Protein AF-A0A8D8FNH4-F1 (afdb_monomer_lite)

pLDDT: mean 79.98, std 9.06, range [43.59, 96.12]

Secondary structure (DSSP, 8-state):
--------GGG--HHHHTT--B-TTSPBPP-----TTT--GGGPPP--TT--------------HHHHHHHHHHHHHHHHHHHTT--HHHHHHHHHHHHHS-HHHHHHHHHHHHHHHHHHHHHHHHHHHHHHHTT---

Sequence (138 aa):
MTEQFLVSVADIPPELSRHIRVNHKNEFLPIMQADFLKARHHDLLEVSLKSTNFTLDFNYSPIGIGRFKLLVHVEQAMRTLQQLGFSNKDLDEVKGIFSDTNLYLLCVTIFIGSIHMLFDFLAFKNDILFWKHKKDYV

Radius of gyration: 23.04 Å; chains: 1; bounding box: 70×31×72 Å

Organism: Culex pipiens (NCBI:txid7175)

Foldseek 3Di:
DEDDDDDQPVRDDPLCVVQWDADPVRDTDPRDDDQVLVPAPVPDDDDDPPDPDDDDDDDDDDDYPVVVVVSSVVVVVLVVVVVVPDDPVVSRVVSCCVVVDDVVVVVVVVVVVVVVVVVVVVVVVVVVVVVVVPPDDD

Structure (mmCIF, N/CA/C/O backbone):
data_AF-A0A8D8FNH4-F1
#
_entry.id   AF-A0A8D8FNH4-F1
#
loop_
_atom_site.group_PDB
_atom_site.id
_atom_site.type_symbol
_atom_site.label_atom_id
_atom_site.label_alt_id
_atom_site.label_comp_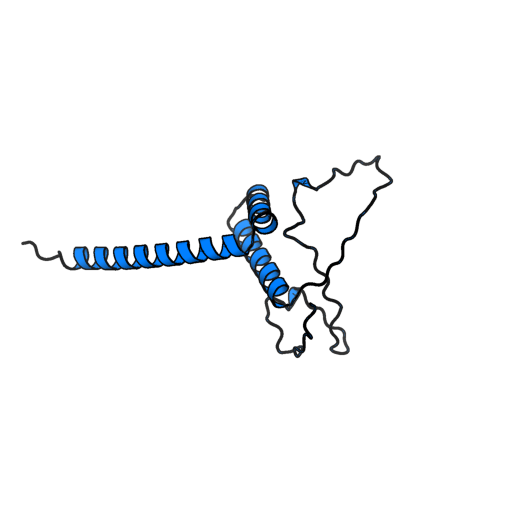id
_atom_site.label_asym_id
_atom_site.label_entity_id
_atom_site.label_seq_id
_atom_site.pdbx_PDB_ins_code
_atom_site.Cartn_x
_atom_site.Cartn_y
_atom_site.Cartn_z
_atom_site.occupancy
_atom_site.B_iso_or_equiv
_atom_site.auth_seq_id
_atom_site.auth_comp_id
_atom_site.auth_asym_id
_atom_site.auth_atom_id
_atom_site.pdbx_PDB_model_num
ATOM 1 N N . MET A 1 1 ? -15.461 11.720 0.135 1.00 43.59 1 MET A N 1
ATOM 2 C CA . MET A 1 1 ? -16.646 11.420 -0.690 1.00 43.59 1 MET A CA 1
ATOM 3 C C . MET A 1 1 ? -16.859 9.920 -0.664 1.00 43.59 1 MET A C 1
ATOM 5 O O . MET A 1 1 ? -15.946 9.188 -1.024 1.00 43.59 1 MET A O 1
ATOM 9 N N . THR A 1 2 ? -17.989 9.476 -0.126 1.00 55.84 2 THR A N 1
ATOM 10 C CA . THR A 1 2 ? -18.426 8.075 -0.119 1.00 55.84 2 THR A CA 1
ATOM 11 C C . THR A 1 2 ? -19.128 7.817 -1.443 1.00 55.84 2 THR A C 1
ATOM 13 O O . THR A 1 2 ? -20.156 8.427 -1.720 1.00 55.84 2 THR A O 1
ATOM 16 N N . GLU A 1 3 ? -18.540 6.984 -2.294 1.00 63.62 3 GLU A N 1
ATOM 17 C CA . GLU A 1 3 ? -19.166 6.620 -3.565 1.00 63.62 3 GLU A CA 1
ATOM 18 C C . GLU A 1 3 ? -20.270 5.586 -3.331 1.00 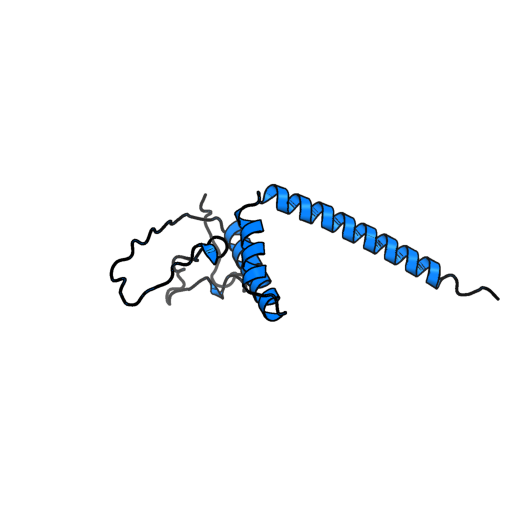63.62 3 GLU A C 1
ATOM 20 O O . GLU A 1 3 ? -20.179 4.768 -2.412 1.00 63.62 3 GLU A O 1
ATOM 25 N N . GLN A 1 4 ? -21.325 5.627 -4.147 1.00 63.28 4 GLN A N 1
ATOM 26 C CA . GLN A 1 4 ? -22.388 4.627 -4.095 1.00 63.28 4 GLN A CA 1
ATOM 27 C C .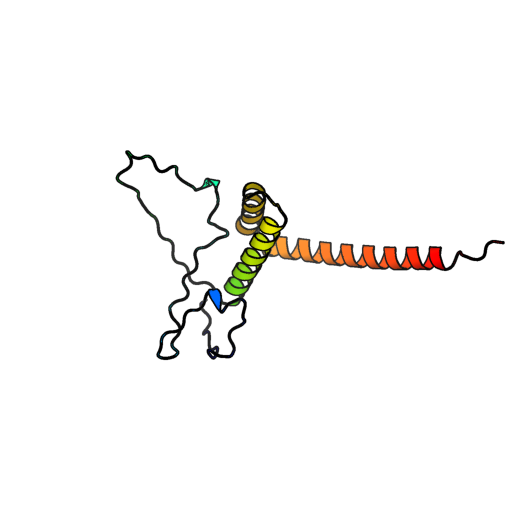 GLN A 1 4 ? -21.836 3.293 -4.608 1.00 63.28 4 GLN A C 1
ATOM 29 O O . GLN A 1 4 ? -21.625 3.102 -5.803 1.00 63.28 4 GLN A O 1
ATOM 34 N N . PHE A 1 5 ? -21.560 2.373 -3.686 1.00 65.38 5 PHE A N 1
ATOM 35 C CA . PHE A 1 5 ? -21.066 1.038 -4.002 1.00 65.38 5 PHE A CA 1
ATOM 36 C C . PHE A 1 5 ? -22.235 0.138 -4.425 1.00 65.38 5 PHE A C 1
ATOM 38 O O . PHE A 1 5 ? -22.898 -0.475 -3.593 1.00 65.38 5 PHE A O 1
ATOM 45 N N . LEU A 1 6 ? -22.506 0.096 -5.730 1.00 66.25 6 LEU A N 1
ATOM 46 C CA . LEU A 1 6 ? -23.508 -0.774 -6.348 1.00 66.25 6 LEU A CA 1
ATOM 47 C C . LEU A 1 6 ? -22.802 -1.994 -6.948 1.00 66.25 6 LEU A C 1
ATOM 49 O O . LEU A 1 6 ? -22.485 -2.015 -8.134 1.00 66.25 6 LEU A O 1
ATOM 53 N N . VAL A 1 7 ? -22.500 -2.991 -6.119 1.00 67.69 7 VAL A N 1
ATOM 54 C CA . VAL A 1 7 ? -21.902 -4.256 -6.572 1.00 67.69 7 VAL A CA 1
ATOM 55 C C . VAL A 1 7 ? -22.789 -5.405 -6.114 1.00 67.69 7 VAL A C 1
ATOM 57 O O . VAL A 1 7 ? -23.190 -5.459 -4.952 1.00 67.69 7 VAL A O 1
ATOM 60 N N . SER A 1 8 ? -23.122 -6.307 -7.038 1.00 68.50 8 SER A N 1
ATOM 61 C CA . SER A 1 8 ? -23.857 -7.534 -6.727 1.00 68.50 8 SER A CA 1
ATOM 62 C C . SER A 1 8 ? -23.009 -8.441 -5.836 1.00 68.50 8 SER A C 1
ATOM 64 O O . SER A 1 8 ? -21.789 -8.482 -5.972 1.00 68.50 8 SER A O 1
ATOM 66 N N . VAL A 1 9 ? -23.638 -9.221 -4.952 1.00 69.12 9 VAL A N 1
ATOM 67 C CA . VAL A 1 9 ? -22.928 -10.147 -4.047 1.00 69.12 9 VAL A CA 1
ATOM 68 C C . VAL A 1 9 ? -22.048 -11.151 -4.816 1.00 69.12 9 VAL A C 1
ATOM 70 O O . VAL A 1 9 ? -21.024 -11.590 -4.301 1.00 69.12 9 VAL A O 1
ATOM 73 N N . ALA A 1 10 ? -22.409 -11.469 -6.063 1.00 70.38 10 ALA A N 1
ATOM 74 C CA . ALA A 1 10 ? -21.649 -12.360 -6.939 1.00 70.38 10 ALA A CA 1
ATOM 75 C C . ALA A 1 10 ? -20.405 -11.711 -7.580 1.00 70.38 10 ALA A C 1
ATOM 77 O O . ALA A 1 10 ? -19.467 -12.422 -7.928 1.00 70.38 10 ALA A O 1
ATOM 78 N N . ASP A 1 11 ? -20.371 -10.380 -7.698 1.00 76.56 11 ASP A N 1
ATOM 79 C CA . ASP A 1 11 ? -19.324 -9.635 -8.417 1.00 76.56 11 ASP A CA 1
ATOM 80 C C . ASP A 1 11 ? -18.258 -9.056 -7.472 1.00 76.56 11 ASP A C 1
ATOM 82 O O . ASP A 1 11 ? -17.479 -8.171 -7.838 1.00 76.56 11 ASP A O 1
ATOM 86 N N . ILE A 1 12 ? -18.228 -9.526 -6.223 1.00 77.19 12 ILE A N 1
ATOM 87 C CA . ILE A 1 12 ? -17.259 -9.072 -5.229 1.00 77.19 12 ILE A CA 1
ATOM 88 C C . ILE A 1 12 ? -15.889 -9.676 -5.558 1.00 77.19 12 ILE A C 1
ATOM 90 O O . ILE A 1 12 ? -15.752 -10.901 -5.573 1.00 77.19 12 ILE A O 1
ATOM 94 N N . PRO A 1 13 ? -14.844 -8.847 -5.736 1.00 75.69 13 PRO A N 1
ATOM 95 C CA . PRO A 1 13 ? -13.487 -9.347 -5.891 1.00 75.69 13 PRO A CA 1
ATOM 96 C C . PRO A 1 13 ? -13.080 -10.228 -4.698 1.00 75.69 13 PRO A C 1
ATOM 98 O O . PRO A 1 13 ? -13.346 -9.856 -3.545 1.00 75.69 13 PRO A O 1
ATOM 101 N N . PRO A 1 14 ? -12.419 -11.374 -4.926 1.00 75.31 14 PRO A N 1
ATOM 102 C CA . PRO A 1 14 ? -12.064 -12.317 -3.866 1.00 75.31 14 PRO A CA 1
ATOM 103 C C . PRO A 1 14 ? -11.205 -11.679 -2.764 1.00 75.31 14 PRO A C 1
ATOM 105 O O . PRO A 1 14 ? -11.293 -12.082 -1.604 1.00 75.31 14 PRO A O 1
ATOM 108 N N . GLU A 1 15 ? -10.446 -10.628 -3.067 1.00 73.12 15 GLU A N 1
ATOM 109 C CA . GLU A 1 15 ? -9.644 -9.875 -2.096 1.00 73.12 15 GLU A CA 1
ATOM 110 C C . GLU A 1 15 ? -10.513 -9.128 -1.071 1.00 73.12 15 GLU A C 1
ATOM 112 O O . GLU A 1 15 ? -10.156 -9.015 0.106 1.00 73.12 15 GLU A O 1
ATOM 117 N N . LEU A 1 16 ? -11.676 -8.643 -1.510 1.00 76.06 16 LEU A N 1
ATOM 118 C CA . LEU A 1 16 ? -12.644 -7.933 -0.677 1.00 76.06 16 LEU A CA 1
ATOM 119 C C . LEU A 1 16 ? -13.611 -8.887 0.027 1.00 76.06 16 LEU A C 1
ATOM 121 O O . LEU A 1 16 ? -14.144 -8.531 1.075 1.00 76.06 16 LEU A O 1
ATOM 125 N N . SER A 1 17 ? -13.790 -10.105 -0.492 1.00 76.12 17 SER A N 1
ATOM 126 C CA . SER A 1 17 ? -14.709 -11.105 0.072 1.00 76.12 17 SER A CA 1
ATOM 127 C C . SER A 1 17 ? -14.457 -11.398 1.559 1.00 76.12 17 SER A C 1
ATOM 129 O O . SER A 1 17 ? -15.400 -11.577 2.319 1.00 76.12 17 SER A O 1
ATOM 131 N N . ARG A 1 18 ? -13.194 -11.362 2.014 1.00 77.38 18 ARG A N 1
ATOM 132 C CA . ARG A 1 18 ? -12.836 -11.571 3.433 1.00 77.38 18 ARG A CA 1
ATOM 133 C C . ARG A 1 18 ? -13.257 -10.422 4.350 1.00 77.38 18 ARG A C 1
ATOM 135 O O . ARG A 1 18 ? -13.416 -10.626 5.551 1.00 77.38 18 ARG A O 1
ATOM 142 N N . HIS A 1 19 ? -13.415 -9.228 3.792 1.00 76.81 19 HIS A N 1
ATOM 143 C CA . HIS A 1 19 ? -13.722 -8.004 4.530 1.0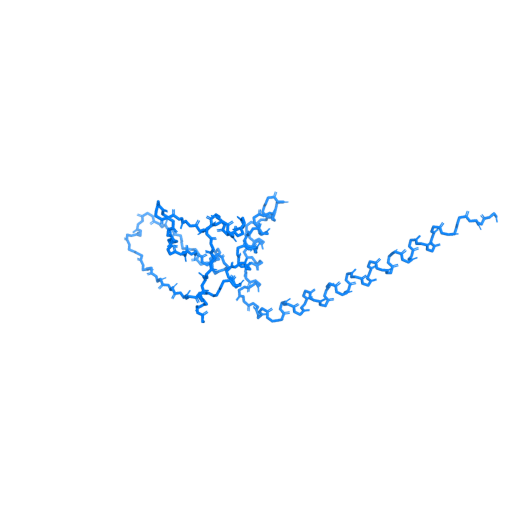0 76.81 19 HIS A CA 1
ATOM 144 C C . HIS A 1 19 ? -15.198 -7.614 4.430 1.00 76.81 19 HIS A C 1
ATOM 146 O O . HIS A 1 19 ? -15.682 -6.801 5.214 1.00 76.81 19 HIS A O 1
ATOM 152 N N . ILE A 1 20 ? -15.925 -8.211 3.485 1.00 80.44 20 ILE A N 1
ATOM 153 C CA . ILE A 1 20 ? -17.342 -7.962 3.263 1.00 80.44 20 ILE A CA 1
ATOM 154 C C . ILE A 1 20 ? -18.134 -9.122 3.852 1.00 80.44 20 ILE A C 1
ATOM 156 O O . ILE A 1 20 ? -17.968 -10.275 3.467 1.00 80.44 20 ILE A O 1
ATOM 160 N N . ARG A 1 21 ? -19.021 -8.808 4.795 1.00 80.81 21 ARG A N 1
ATOM 161 C CA . ARG A 1 21 ? -19.956 -9.778 5.367 1.00 80.81 21 ARG A CA 1
ATOM 162 C C . ARG A 1 21 ? -21.358 -9.501 4.850 1.00 80.81 21 ARG A C 1
ATOM 164 O O . ARG A 1 21 ? -21.777 -8.346 4.766 1.00 80.81 21 ARG A O 1
ATOM 171 N N . VAL A 1 22 ? -22.073 -10.572 4.529 1.00 81.56 22 VAL A N 1
ATOM 172 C CA . VAL A 1 22 ? -23.428 -10.525 3.975 1.00 81.56 22 VAL A CA 1
ATOM 173 C C . VAL A 1 22 ? -24.372 -11.242 4.936 1.00 81.56 22 VAL A C 1
ATOM 175 O O . VAL A 1 22 ? -24.031 -12.294 5.477 1.00 81.56 22 VAL A O 1
ATOM 178 N N . ASN A 1 23 ? -25.539 -10.653 5.188 1.00 81.75 23 ASN A N 1
ATOM 179 C CA . ASN A 1 23 ? -26.582 -11.269 6.009 1.00 81.75 23 ASN A CA 1
ATOM 180 C C . ASN A 1 23 ? -27.375 -12.320 5.203 1.00 81.75 23 ASN A C 1
ATOM 182 O O . ASN A 1 23 ? -27.354 -12.321 3.976 1.00 81.75 23 ASN A O 1
ATOM 186 N N . HIS A 1 24 ? -28.175 -13.151 5.874 1.00 79.56 24 HIS A N 1
ATOM 187 C CA . HIS A 1 24 ? -29.082 -14.135 5.259 1.00 79.56 24 HIS A CA 1
ATOM 188 C C . HIS A 1 24 ? -30.082 -13.535 4.249 1.00 79.56 24 HIS A C 1
ATOM 190 O O . HIS A 1 24 ? -30.668 -14.265 3.457 1.00 79.56 24 HIS A O 1
ATOM 196 N N . LYS A 1 25 ? -30.280 -12.212 4.273 1.00 80.88 25 LYS A N 1
ATOM 197 C CA . LYS A 1 25 ? -31.124 -11.454 3.337 1.00 80.88 25 LYS A CA 1
ATOM 198 C C . LYS A 1 25 ? -30.375 -10.931 2.099 1.00 80.88 25 LYS A C 1
ATOM 200 O O . LYS A 1 25 ? -30.936 -10.132 1.362 1.00 80.88 25 LYS A O 1
ATOM 205 N N . ASN A 1 26 ? -29.126 -11.350 1.872 1.00 74.31 26 ASN A N 1
ATOM 206 C CA . ASN A 1 26 ? -28.236 -10.817 0.828 1.00 74.31 26 ASN A CA 1
ATOM 207 C C . ASN A 1 26 ? -27.947 -9.307 0.948 1.00 74.31 26 ASN A C 1
ATOM 209 O O . ASN A 1 26 ? -27.656 -8.637 -0.038 1.00 74.31 26 ASN A O 1
ATOM 213 N N . GLU A 1 27 ? -27.992 -8.773 2.168 1.00 78.88 27 GLU A N 1
ATOM 214 C CA . GLU A 1 27 ? -27.674 -7.374 2.464 1.00 78.88 27 GLU A CA 1
ATOM 215 C C . GLU A 1 27 ? -26.237 -7.249 2.983 1.00 78.88 27 GLU A C 1
ATOM 217 O O . GLU A 1 27 ? -25.776 -8.080 3.774 1.00 78.88 27 GLU A O 1
ATOM 222 N N . PHE A 1 28 ? -25.540 -6.192 2.564 1.00 78.31 28 PHE A N 1
ATOM 223 C CA . PHE A 1 28 ? -24.191 -5.886 3.032 1.00 78.31 28 PHE A CA 1
ATOM 224 C C . PHE A 1 28 ? -24.207 -5.338 4.455 1.00 78.31 28 PHE A C 1
ATOM 226 O O . PHE A 1 28 ? -24.915 -4.376 4.757 1.00 78.31 28 PHE A O 1
ATOM 233 N N . LEU A 1 29 ? -23.379 -5.916 5.324 1.00 81.19 29 LEU A N 1
ATOM 234 C CA . LEU A 1 29 ? -23.103 -5.328 6.628 1.00 81.19 29 LEU A CA 1
ATOM 235 C C . LEU A 1 29 ? -22.145 -4.133 6.483 1.00 81.19 29 LEU A C 1
ATOM 237 O O . LEU A 1 29 ? -21.313 -4.133 5.571 1.00 81.19 29 LEU A O 1
ATOM 241 N N . PRO A 1 30 ? -22.222 -3.131 7.383 1.00 75.81 30 PRO A N 1
ATOM 242 C CA . PRO A 1 30 ? -21.286 -2.014 7.393 1.00 75.81 30 PRO A CA 1
ATOM 243 C C . PRO A 1 30 ? -19.837 -2.508 7.413 1.00 75.81 30 PRO A C 1
ATOM 245 O O . PRO A 1 30 ? -19.414 -3.205 8.338 1.00 75.81 30 PRO A O 1
ATOM 248 N N . ILE A 1 31 ? -19.081 -2.152 6.375 1.00 77.44 31 ILE A N 1
ATOM 249 C CA . ILE A 1 31 ? -17.673 -2.522 6.246 1.00 77.44 31 ILE A CA 1
ATOM 250 C C . ILE A 1 31 ? -16.875 -1.584 7.150 1.00 77.44 31 ILE A C 1
ATOM 252 O O . ILE A 1 31 ? -16.692 -0.408 6.841 1.00 77.44 31 ILE A O 1
ATOM 256 N N . MET A 1 32 ? -16.425 -2.114 8.282 1.00 78.25 32 MET A N 1
ATOM 257 C CA . MET A 1 32 ? -15.591 -1.412 9.252 1.00 78.25 32 MET A CA 1
ATOM 258 C C . MET A 1 32 ? -14.238 -2.113 9.300 1.00 78.25 32 MET A C 1
ATOM 260 O O . MET A 1 32 ? -14.153 -3.264 9.723 1.00 78.25 32 MET A O 1
ATOM 264 N N . GLN A 1 33 ? -13.187 -1.420 8.867 1.00 77.44 33 GLN A N 1
ATOM 265 C CA . GLN A 1 33 ? -11.818 -1.926 8.905 1.00 77.44 33 GLN A CA 1
ATOM 266 C C . GLN A 1 33 ? -10.978 -1.018 9.801 1.00 77.44 33 GLN A C 1
ATOM 268 O O . GLN A 1 33 ? -11.051 0.205 9.682 1.00 77.44 33 GLN A O 1
ATOM 273 N N . ALA A 1 34 ? -10.167 -1.611 10.677 1.00 79.44 34 ALA A N 1
ATOM 274 C CA . ALA A 1 34 ? -9.148 -0.862 11.399 1.00 79.44 34 ALA A CA 1
ATOM 275 C C . ALA A 1 34 ? -8.099 -0.329 10.410 1.00 79.44 34 ALA A C 1
ATOM 277 O O . ALA A 1 34 ? -7.689 -1.038 9.488 1.00 79.44 34 ALA A O 1
ATOM 278 N N . ASP A 1 35 ? -7.660 0.914 10.604 1.00 79.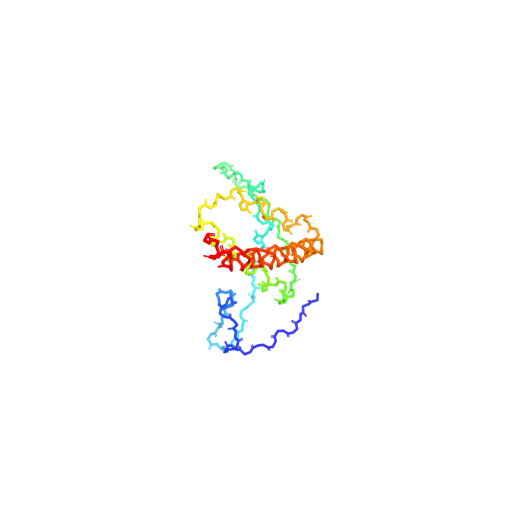12 35 ASP A N 1
ATOM 279 C CA . ASP A 1 35 ? -6.603 1.505 9.787 1.00 79.12 35 ASP A CA 1
ATOM 280 C C . ASP A 1 35 ? -5.257 0.865 10.154 1.00 79.12 35 ASP A C 1
ATOM 282 O O . ASP A 1 35 ? -4.580 1.265 11.102 1.00 79.12 35 ASP A O 1
ATOM 286 N N . PHE A 1 36 ? -4.889 -0.182 9.415 1.00 79.31 36 PHE A N 1
ATOM 287 C CA . PHE A 1 36 ? -3.693 -0.966 9.708 1.00 79.31 36 PHE A CA 1
ATOM 288 C C . PHE A 1 36 ? -2.388 -0.176 9.495 1.00 79.31 36 PHE A C 1
ATOM 290 O O . PHE A 1 36 ? -1.368 -0.547 10.085 1.00 79.31 36 PHE A O 1
ATOM 297 N N . LEU A 1 37 ? -2.409 0.869 8.651 1.00 78.31 37 LEU A N 1
ATOM 298 C CA . LEU A 1 37 ? -1.250 1.725 8.375 1.00 78.31 37 LEU A CA 1
ATOM 299 C C . LEU A 1 37 ? -0.980 2.673 9.540 1.00 78.31 37 LEU A C 1
ATOM 301 O O . LEU A 1 37 ? 0.176 2.925 9.868 1.00 78.31 37 LEU A O 1
ATOM 305 N N . LYS A 1 38 ? -2.045 3.173 10.175 1.00 77.31 38 LYS A N 1
ATOM 306 C CA . LYS A 1 38 ? -1.938 4.021 11.368 1.00 77.31 38 LYS A CA 1
ATOM 307 C C . LYS A 1 38 ? -1.711 3.232 12.649 1.00 77.31 38 LYS A C 1
ATOM 309 O O . LYS A 1 38 ? -1.194 3.792 13.603 1.00 77.31 38 LYS A O 1
ATOM 314 N N . ALA A 1 39 ? -2.076 1.952 12.677 1.00 77.12 39 ALA A N 1
ATOM 315 C CA . ALA A 1 39 ? -1.753 1.055 13.779 1.00 77.12 39 ALA A CA 1
ATOM 316 C C . ALA A 1 39 ? -0.250 0.721 13.773 1.00 77.12 39 ALA A C 1
ATOM 318 O O . ALA A 1 39 ? 0.175 -0.293 13.197 1.00 77.12 39 ALA A O 1
ATOM 319 N N . ARG A 1 40 ? 0.537 1.607 14.390 1.00 74.44 40 ARG A N 1
ATOM 320 C CA . ARG A 1 40 ? 1.990 1.499 14.525 1.00 74.44 40 ARG A CA 1
ATOM 321 C C . ARG A 1 40 ? 2.396 0.959 15.889 1.00 74.44 40 ARG A C 1
ATOM 323 O O . ARG A 1 40 ? 1.701 1.154 16.885 1.00 74.44 40 ARG A O 1
ATOM 330 N N . HIS A 1 41 ? 3.546 0.294 15.945 1.00 75.12 41 HIS A N 1
ATOM 331 C CA . HIS A 1 41 ? 4.015 -0.325 17.186 1.00 75.12 41 HIS A CA 1
ATOM 332 C C . HIS A 1 41 ? 4.422 0.710 18.242 1.00 75.12 41 HIS A C 1
ATOM 334 O O . HIS A 1 41 ? 4.309 0.432 19.432 1.00 75.12 41 HIS A O 1
ATOM 340 N N . HIS A 1 42 ? 4.854 1.905 17.828 1.00 72.94 42 HIS A N 1
ATOM 341 C CA . HIS A 1 42 ? 5.223 2.981 18.756 1.00 72.94 42 HIS A CA 1
ATOM 342 C C . HIS A 1 42 ? 4.041 3.609 19.516 1.00 72.94 42 HIS A C 1
ATOM 344 O O . HIS A 1 42 ? 4.263 4.235 20.547 1.00 72.94 42 HIS A O 1
ATOM 350 N N . ASP A 1 43 ? 2.808 3.404 19.043 1.00 74.75 43 ASP A N 1
ATOM 351 C CA . ASP A 1 43 ? 1.583 3.927 19.661 1.00 74.75 43 ASP A CA 1
ATOM 352 C C . ASP A 1 43 ? 0.975 2.915 20.649 1.00 74.75 43 ASP A C 1
ATOM 354 O O . ASP A 1 43 ? -0.057 3.172 21.272 1.00 74.75 43 ASP A O 1
ATOM 358 N N . LEU A 1 44 ? 1.596 1.737 20.789 1.00 78.12 44 LEU A N 1
ATOM 359 C CA . LEU A 1 44 ? 1.153 0.706 21.717 1.00 78.12 44 LEU A CA 1
ATOM 360 C C . LEU A 1 44 ? 1.487 1.116 23.150 1.00 78.12 44 LEU A C 1
ATOM 362 O O . LEU A 1 44 ? 2.629 1.421 23.490 1.00 78.12 44 LEU A O 1
ATOM 366 N N . LEU A 1 45 ? 0.475 1.062 24.010 1.00 80.62 45 LEU A N 1
ATOM 367 C CA . LEU A 1 45 ? 0.617 1.327 25.433 1.00 80.62 45 LEU A CA 1
ATOM 368 C C . LEU A 1 45 ? 0.735 0.008 26.192 1.00 80.62 45 LEU A C 1
ATOM 370 O O . LEU A 1 45 ? -0.038 -0.927 25.972 1.00 80.62 45 LEU A O 1
ATOM 374 N N . GLU A 1 46 ? 1.703 -0.067 27.102 1.00 77.69 46 GLU A N 1
ATOM 375 C CA . GLU A 1 46 ? 1.889 -1.243 27.944 1.00 77.69 46 GLU A CA 1
ATOM 376 C C . GLU A 1 46 ? 0.749 -1.342 28.964 1.00 77.69 46 GLU A C 1
ATOM 378 O O . GLU A 1 46 ? 0.523 -0.447 29.783 1.00 77.69 46 GLU A O 1
ATOM 383 N N . VAL A 1 47 ? 0.007 -2.448 28.917 1.00 78.12 47 VAL A N 1
ATOM 384 C CA . VAL A 1 47 ? -1.095 -2.690 29.847 1.00 78.12 47 VAL A CA 1
ATOM 385 C C . VAL A 1 47 ? -0.533 -3.270 31.141 1.00 78.12 47 VAL A C 1
ATOM 387 O O . VAL A 1 47 ? -0.140 -4.433 31.202 1.00 78.12 47 VAL A O 1
ATOM 390 N N . SER A 1 48 ? -0.521 -2.462 32.201 1.00 76.81 48 SER A N 1
ATOM 391 C CA . SER A 1 48 ? -0.185 -2.925 33.550 1.00 76.81 48 SER A CA 1
ATOM 392 C C . SER A 1 48 ? -1.423 -3.446 34.284 1.00 76.81 48 SER A C 1
ATOM 394 O O . SER A 1 48 ? -2.488 -2.833 34.223 1.00 76.81 48 SER A O 1
ATOM 396 N N . LEU A 1 49 ? -1.264 -4.513 35.077 1.00 75.56 49 LEU A N 1
ATOM 397 C CA . LEU A 1 49 ? -2.310 -5.116 35.927 1.00 75.56 49 LEU A CA 1
ATOM 398 C C . LEU A 1 49 ? -2.978 -4.131 36.910 1.00 75.56 49 LEU A C 1
ATOM 400 O O . LEU A 1 49 ? -4.042 -4.429 37.445 1.00 75.56 49 LEU A O 1
ATOM 404 N N . LYS A 1 50 ? -2.359 -2.972 37.171 1.00 78.44 50 LYS A N 1
ATOM 405 C CA . LYS A 1 50 ? -2.884 -1.922 38.063 1.00 78.44 50 LYS A CA 1
ATOM 406 C C . LYS A 1 50 ? -3.659 -0.813 37.343 1.00 78.44 50 LYS A C 1
ATOM 408 O O . LYS A 1 50 ? -4.208 0.057 38.014 1.00 78.44 50 LYS A O 1
ATOM 413 N N . SER A 1 51 ? -3.679 -0.806 36.012 1.00 72.06 51 SER A N 1
ATOM 414 C CA . SER A 1 51 ? -4.353 0.235 35.237 1.00 72.06 51 SER A CA 1
ATOM 415 C C . SER A 1 51 ? -5.811 -0.153 34.988 1.00 72.06 51 SER A C 1
ATOM 417 O O . SER A 1 51 ? -6.109 -0.937 34.093 1.00 72.06 51 SER A O 1
ATOM 419 N N . THR A 1 52 ? -6.728 0.359 35.810 1.00 71.94 52 THR A N 1
ATOM 420 C CA . THR A 1 52 ? -8.172 0.067 35.708 1.00 71.94 52 THR A CA 1
ATOM 421 C C . THR A 1 52 ? -8.928 1.011 34.773 1.00 71.94 52 THR A C 1
ATOM 423 O O . THR A 1 52 ? -10.064 0.714 34.418 1.00 71.94 52 THR A O 1
ATOM 426 N N . ASN A 1 53 ? -8.321 2.134 34.372 1.00 77.31 53 ASN A N 1
ATOM 427 C CA . ASN A 1 53 ? -8.967 3.165 33.561 1.00 77.31 53 ASN A CA 1
ATOM 428 C C . ASN A 1 53 ? -8.097 3.511 32.349 1.00 77.31 53 ASN A C 1
ATOM 430 O O . ASN A 1 53 ? -6.930 3.869 32.504 1.00 77.31 53 ASN A O 1
ATOM 434 N N . PHE A 1 54 ? -8.681 3.441 31.155 1.00 78.00 54 PHE A N 1
ATOM 435 C CA . PHE A 1 54 ? -8.045 3.831 29.901 1.00 78.00 54 PHE A CA 1
ATOM 436 C C . PHE A 1 54 ? -9.004 4.706 29.089 1.00 78.00 54 PHE A C 1
ATOM 438 O O . PHE A 1 54 ? -10.181 4.371 28.951 1.00 78.00 54 PHE A O 1
ATOM 445 N N . THR A 1 55 ? -8.505 5.824 28.562 1.00 78.06 55 THR A N 1
ATOM 446 C CA . THR A 1 55 ? -9.268 6.714 27.681 1.00 78.06 55 THR A CA 1
ATOM 447 C C . THR A 1 55 ? -9.025 6.288 26.242 1.00 78.06 55 THR A C 1
ATOM 449 O O . THR A 1 55 ? -7.888 6.304 25.781 1.00 78.06 55 THR A O 1
ATOM 452 N N . LEU A 1 56 ? -10.086 5.887 25.543 1.00 78.62 56 LEU A N 1
ATOM 453 C CA . LEU A 1 56 ? -10.012 5.404 24.169 1.00 78.62 56 LEU A CA 1
ATOM 454 C C . LEU A 1 56 ? -10.644 6.422 23.219 1.00 78.62 56 LEU A C 1
ATOM 456 O O . LEU A 1 56 ? -11.857 6.627 23.241 1.00 78.62 56 LEU A O 1
ATOM 460 N N . ASP A 1 57 ? -9.815 7.018 22.367 1.00 80.88 57 ASP A N 1
ATOM 461 C CA . ASP A 1 57 ? -10.256 7.950 21.335 1.00 80.88 57 ASP A CA 1
ATOM 462 C C . ASP A 1 57 ? -10.560 7.196 20.037 1.00 80.88 57 ASP A C 1
ATOM 464 O O . ASP A 1 57 ? -9.678 6.633 19.387 1.00 80.88 57 ASP A O 1
ATOM 468 N N . PHE A 1 58 ? -11.832 7.187 19.639 1.00 81.50 58 PHE A N 1
ATOM 469 C CA . PHE A 1 58 ? -12.270 6.581 18.386 1.00 81.50 58 PHE A CA 1
ATOM 470 C C . PHE A 1 58 ? -12.433 7.641 17.301 1.00 81.50 58 PHE A C 1
ATOM 472 O O . PHE A 1 58 ? -13.314 8.495 17.374 1.00 81.50 58 PHE A O 1
ATOM 479 N N . ASN A 1 59 ? -11.627 7.538 16.246 1.00 83.19 59 ASN A N 1
ATOM 480 C CA . ASN A 1 59 ? -11.806 8.330 15.037 1.00 83.19 59 ASN A CA 1
ATOM 481 C C . ASN A 1 59 ? -12.395 7.454 13.927 1.00 83.19 59 ASN A C 1
ATOM 483 O O . ASN A 1 59 ? -11.766 6.496 13.476 1.00 83.19 59 ASN A O 1
ATOM 487 N N . TYR A 1 60 ? -13.598 7.800 13.477 1.00 84.62 60 TYR A N 1
ATOM 488 C CA . TYR A 1 60 ? -14.248 7.162 12.341 1.00 84.62 60 TYR A CA 1
ATOM 489 C C . TYR A 1 60 ? -14.287 8.130 11.163 1.00 84.62 60 TYR A C 1
ATOM 491 O O . TYR A 1 60 ? -14.786 9.248 11.274 1.00 84.62 60 TYR A O 1
ATOM 499 N N . SER A 1 61 ? -13.765 7.697 10.018 1.00 82.31 61 SER A N 1
ATOM 500 C CA . SER A 1 61 ? -13.732 8.498 8.797 1.00 82.31 61 SER A CA 1
ATOM 501 C C . SER A 1 61 ? -14.104 7.640 7.585 1.00 82.31 61 SER A C 1
ATOM 503 O O . SER A 1 61 ? -13.535 6.561 7.410 1.00 82.31 61 SER A O 1
ATOM 505 N N . PRO A 1 62 ? -15.027 8.098 6.720 1.00 83.62 62 PRO A N 1
ATOM 506 C CA . PRO A 1 62 ? -15.403 7.359 5.524 1.00 83.62 62 PRO A CA 1
ATOM 507 C C . PRO A 1 62 ? -14.279 7.380 4.481 1.00 83.62 62 PRO A C 1
ATOM 509 O O . PRO A 1 62 ? -13.702 8.431 4.184 1.00 83.62 62 PRO A O 1
ATOM 512 N N . ILE A 1 63 ? -14.019 6.228 3.864 1.00 81.44 63 ILE A N 1
ATOM 513 C CA . ILE A 1 63 ? -13.056 6.072 2.767 1.00 81.44 63 ILE A CA 1
ATOM 514 C C . ILE A 1 63 ? -13.760 5.642 1.477 1.00 81.44 63 ILE A C 1
ATOM 516 O O . ILE A 1 63 ? -14.800 4.990 1.504 1.00 81.44 63 ILE A O 1
ATOM 520 N N . GLY A 1 64 ? -13.190 6.015 0.331 1.00 83.00 64 GLY A N 1
ATOM 521 C CA . GLY A 1 64 ? -13.659 5.540 -0.972 1.00 83.00 64 GLY A CA 1
ATOM 522 C C . GLY A 1 64 ? -13.211 4.103 -1.258 1.00 83.00 64 GLY A C 1
ATOM 523 O O . GLY A 1 64 ? -12.177 3.655 -0.755 1.00 83.00 64 GLY A O 1
ATOM 524 N N . ILE A 1 65 ? -13.941 3.402 -2.131 1.00 80.44 65 ILE A N 1
ATOM 525 C CA . ILE A 1 65 ? -13.678 1.994 -2.475 1.00 80.44 65 ILE A CA 1
ATOM 526 C C . ILE A 1 65 ? -12.288 1.770 -3.089 1.00 80.44 65 ILE A C 1
ATOM 528 O O . ILE A 1 65 ? -11.646 0.763 -2.805 1.00 80.44 65 ILE A O 1
ATOM 532 N N . GLY A 1 66 ? -11.786 2.715 -3.891 1.00 81.12 66 GLY A N 1
ATOM 533 C CA . GLY A 1 66 ? -10.451 2.614 -4.492 1.00 81.12 66 GLY A CA 1
ATOM 534 C C . GLY A 1 66 ? -9.337 2.645 -3.444 1.00 81.12 66 GLY A C 1
ATOM 535 O O . GLY A 1 66 ? -8.436 1.808 -3.469 1.00 81.12 66 GLY A O 1
ATOM 536 N N . ARG A 1 67 ? -9.445 3.553 -2.463 1.00 80.44 67 ARG A N 1
ATOM 537 C CA . ARG A 1 67 ? -8.518 3.600 -1.323 1.00 80.44 67 ARG A CA 1
ATOM 538 C C . ARG A 1 67 ? -8.630 2.339 -0.474 1.00 80.44 67 ARG A C 1
ATOM 540 O O . ARG A 1 67 ? -7.606 1.790 -0.093 1.00 80.44 67 ARG A O 1
ATOM 547 N N . PHE A 1 68 ? -9.845 1.847 -0.236 1.00 84.12 68 PHE A N 1
ATOM 548 C CA . PHE A 1 68 ? -10.055 0.598 0.494 1.00 84.12 68 PHE A CA 1
ATOM 549 C C . PHE A 1 68 ? -9.387 -0.602 -0.193 1.00 84.12 68 PHE A C 1
ATOM 551 O O . PHE A 1 68 ? -8.636 -1.332 0.447 1.00 84.12 68 PHE A O 1
ATOM 558 N N . LYS A 1 69 ? -9.582 -0.763 -1.509 1.00 84.19 69 LYS A N 1
ATOM 559 C CA . LYS A 1 69 ? -8.917 -1.805 -2.307 1.00 84.19 69 LYS A CA 1
ATOM 560 C C . LYS A 1 69 ? -7.394 -1.725 -2.206 1.00 84.19 69 LYS A C 1
ATOM 562 O O . LYS A 1 69 ? -6.746 -2.749 -2.012 1.00 84.19 69 LYS A O 1
ATOM 567 N N . LEU A 1 70 ? -6.835 -0.519 -2.313 1.00 84.62 70 LEU A N 1
ATOM 568 C CA . LEU A 1 70 ? -5.396 -0.301 -2.181 1.00 84.62 70 LEU A CA 1
ATOM 569 C C . LEU A 1 70 ? -4.898 -0.707 -0.789 1.00 84.62 70 LEU A C 1
ATOM 571 O O . LEU A 1 70 ? -3.920 -1.441 -0.697 1.00 84.62 70 LEU A O 1
ATOM 575 N N . LEU A 1 71 ? -5.590 -0.297 0.277 1.00 84.25 71 LEU A N 1
ATOM 576 C CA . LEU A 1 71 ? -5.229 -0.658 1.652 1.00 84.25 71 LEU A CA 1
ATOM 577 C C . LEU A 1 71 ? -5.220 -2.176 1.860 1.00 84.25 71 LEU A C 1
ATOM 579 O O . LEU A 1 71 ? -4.232 -2.709 2.357 1.00 84.25 71 LEU A O 1
ATOM 583 N N . VAL A 1 72 ? -6.267 -2.878 1.414 1.00 86.12 72 VAL A N 1
ATOM 584 C CA . VAL A 1 72 ? -6.344 -4.348 1.499 1.00 86.12 72 VAL A CA 1
ATOM 585 C C . VAL A 1 72 ? -5.202 -5.014 0.723 1.00 86.12 72 VAL A C 1
ATOM 587 O O . VAL A 1 72 ? -4.634 -6.006 1.180 1.00 86.12 72 VAL A O 1
ATOM 590 N N . HIS A 1 73 ? -4.835 -4.471 -0.441 1.00 86.75 73 HIS A N 1
ATOM 591 C CA . HIS A 1 73 ? -3.734 -5.003 -1.240 1.00 86.75 73 HIS A CA 1
ATOM 592 C C . HIS A 1 73 ? -2.373 -4.815 -0.554 1.00 86.75 73 HIS A C 1
ATOM 594 O O . HIS A 1 73 ? -1.584 -5.758 -0.498 1.00 86.75 73 HIS A O 1
ATOM 600 N N . VAL A 1 74 ? -2.113 -3.632 0.012 1.00 86.94 74 VAL A N 1
ATOM 601 C CA . VAL A 1 74 ? -0.880 -3.366 0.772 1.00 86.94 74 VAL A CA 1
ATOM 602 C C . VAL A 1 74 ? -0.813 -4.254 2.015 1.00 86.94 74 VAL A C 1
ATOM 604 O O . VAL A 1 74 ? 0.235 -4.838 2.283 1.00 86.94 74 VAL A O 1
ATOM 607 N N . GLU A 1 75 ? -1.924 -4.425 2.737 1.00 86.12 75 GLU A N 1
ATOM 608 C CA . GLU A 1 75 ? -1.988 -5.331 3.889 1.00 86.12 75 GLU A CA 1
ATOM 609 C C . GLU A 1 75 ? -1.628 -6.769 3.484 1.00 86.12 75 GLU A C 1
ATOM 611 O O . GLU A 1 75 ? -0.815 -7.426 4.138 1.00 86.12 75 GLU A O 1
ATOM 616 N N . GLN A 1 76 ? -2.189 -7.260 2.375 1.00 87.25 76 GLN A N 1
ATOM 617 C CA . GLN A 1 76 ? -1.878 -8.592 1.863 1.00 87.25 76 GLN A CA 1
ATOM 618 C C . GLN A 1 76 ? -0.407 -8.714 1.440 1.00 87.25 76 GLN A C 1
ATOM 620 O O . GLN A 1 76 ? 0.224 -9.723 1.754 1.00 87.25 76 GLN A O 1
ATOM 625 N N . ALA A 1 77 ? 0.155 -7.703 0.774 1.00 88.12 77 ALA A N 1
ATOM 626 C CA . ALA A 1 77 ? 1.567 -7.684 0.398 1.00 88.12 77 ALA A CA 1
ATOM 627 C C . ALA A 1 77 ? 2.481 -7.732 1.633 1.00 88.12 77 ALA A C 1
ATOM 629 O O . ALA A 1 77 ? 3.425 -8.520 1.665 1.00 88.12 77 ALA A O 1
ATOM 630 N N . MET A 1 78 ? 2.164 -6.969 2.683 1.00 87.00 78 MET A N 1
ATOM 631 C CA . MET A 1 78 ? 2.905 -7.008 3.947 1.00 87.00 78 MET A CA 1
ATOM 632 C C . MET A 1 78 ? 2.818 -8.369 4.636 1.00 87.00 78 MET A C 1
ATOM 634 O O . MET A 1 78 ? 3.831 -8.865 5.119 1.00 87.00 78 MET A O 1
ATOM 638 N N . ARG A 1 79 ? 1.643 -9.012 4.640 1.00 87.00 79 ARG A N 1
ATOM 639 C CA . ARG A 1 79 ? 1.501 -10.381 5.168 1.00 87.00 79 ARG A CA 1
ATOM 640 C C . ARG A 1 79 ? 2.404 -11.364 4.421 1.00 87.00 79 ARG A C 1
ATOM 642 O O . ARG A 1 79 ? 3.033 -12.205 5.055 1.00 87.00 79 ARG A O 1
ATOM 649 N N . THR A 1 80 ? 2.506 -11.237 3.098 1.00 89.81 80 THR A N 1
ATOM 650 C CA . THR A 1 80 ? 3.436 -12.043 2.295 1.00 89.81 80 THR A CA 1
ATOM 651 C C . THR A 1 80 ? 4.893 -11.747 2.659 1.00 89.81 80 THR A C 1
ATOM 653 O O . THR A 1 80 ? 5.666 -12.680 2.846 1.00 89.81 80 THR A O 1
ATOM 656 N N . LEU A 1 81 ? 5.278 -10.477 2.830 1.00 89.06 81 LEU A N 1
ATOM 657 C CA . LEU A 1 81 ? 6.630 -10.112 3.281 1.00 89.06 81 LEU A CA 1
ATOM 658 C C . LEU A 1 81 ? 6.950 -10.710 4.658 1.00 89.06 81 LEU A C 1
ATOM 660 O O . LEU A 1 81 ? 8.036 -11.250 4.859 1.00 89.06 81 LEU A O 1
ATOM 664 N N . GLN A 1 82 ? 5.988 -10.697 5.580 1.00 88.25 82 GLN A N 1
ATOM 665 C CA . GLN A 1 82 ? 6.132 -11.330 6.889 1.00 88.25 82 GLN A CA 1
ATOM 666 C C . GLN A 1 82 ? 6.359 -12.846 6.763 1.00 88.25 82 GLN A C 1
ATOM 668 O O . GLN A 1 82 ? 7.213 -13.405 7.447 1.00 88.25 82 GLN A O 1
ATOM 673 N N . GLN A 1 83 ? 5.636 -13.517 5.857 1.00 90.38 83 GLN A N 1
ATOM 674 C CA . GLN A 1 83 ? 5.835 -14.944 5.564 1.00 90.38 83 GLN A CA 1
ATOM 675 C C . GLN A 1 83 ? 7.205 -15.238 4.938 1.00 90.38 83 GLN A C 1
ATOM 677 O O . GLN A 1 83 ? 7.751 -16.316 5.155 1.00 90.38 83 GLN A O 1
ATOM 682 N N . LEU A 1 84 ? 7.772 -14.283 4.198 1.00 90.00 84 LEU A N 1
ATOM 683 C CA . LEU A 1 84 ? 9.120 -14.365 3.629 1.00 90.00 84 LEU A CA 1
ATOM 684 C C . LEU A 1 84 ? 10.233 -14.086 4.659 1.00 90.00 84 LEU A C 1
ATOM 686 O O . LEU A 1 84 ? 11.407 -14.177 4.311 1.00 90.00 84 LEU A O 1
ATOM 690 N N . GLY A 1 85 ? 9.884 -13.787 5.916 1.00 89.00 85 GLY A N 1
ATOM 691 C CA . GLY A 1 85 ? 10.835 -13.626 7.018 1.00 89.00 85 GLY A CA 1
ATOM 692 C C . GLY A 1 85 ? 11.168 -12.181 7.395 1.00 89.00 85 GLY A C 1
ATOM 693 O O . GLY A 1 85 ? 12.097 -11.974 8.172 1.00 89.00 85 GLY A O 1
ATOM 694 N N . PHE A 1 86 ? 10.433 -11.183 6.889 1.00 87.31 86 PHE A N 1
ATOM 695 C CA . PHE A 1 86 ? 10.591 -9.798 7.347 1.00 87.31 86 PHE A CA 1
ATOM 696 C C . PHE A 1 86 ? 10.159 -9.642 8.810 1.00 87.31 86 PHE A C 1
ATOM 698 O O . PHE A 1 86 ? 9.138 -10.195 9.232 1.00 87.31 86 PHE A O 1
ATOM 705 N N . SER A 1 87 ? 10.921 -8.861 9.581 1.00 87.25 87 SER A N 1
ATOM 706 C CA . SER A 1 87 ? 10.598 -8.588 10.980 1.00 87.25 87 SER A CA 1
ATOM 707 C C . SER A 1 87 ? 9.394 -7.653 11.092 1.00 87.25 87 SER A C 1
ATOM 709 O O . SER A 1 87 ? 9.199 -6.762 10.265 1.00 87.25 87 SER A O 1
ATOM 711 N N . ASN A 1 88 ? 8.615 -7.791 12.169 1.00 83.50 88 ASN A N 1
ATOM 712 C CA . ASN A 1 88 ? 7.496 -6.884 12.456 1.00 83.50 88 ASN A CA 1
ATOM 713 C C . ASN A 1 88 ? 7.950 -5.418 12.548 1.00 83.50 88 ASN A C 1
ATOM 715 O O . ASN A 1 88 ? 7.180 -4.525 12.208 1.00 83.50 88 ASN A O 1
ATOM 719 N N . LYS A 1 89 ? 9.202 -5.178 12.965 1.00 84.31 89 LYS A N 1
ATOM 720 C CA . LYS A 1 89 ? 9.800 -3.839 13.000 1.00 84.31 89 LYS A CA 1
ATOM 721 C C . LYS A 1 89 ? 9.978 -3.257 11.594 1.00 84.31 89 LYS A C 1
ATOM 723 O O . LYS A 1 89 ? 9.566 -2.128 11.362 1.00 84.31 89 LYS A O 1
ATOM 728 N N . ASP A 1 90 ? 10.525 -4.036 10.662 1.00 83.81 90 ASP A N 1
ATOM 729 C CA . ASP A 1 90 ? 10.741 -3.593 9.278 1.00 83.81 90 ASP A CA 1
ATOM 730 C C . ASP A 1 90 ? 9.399 -3.272 8.605 1.00 83.81 90 ASP A C 1
ATOM 732 O O . ASP A 1 90 ? 9.259 -2.282 7.892 1.00 83.81 90 ASP A O 1
ATOM 736 N N . LEU A 1 91 ? 8.370 -4.080 8.883 1.00 84.81 91 LEU A N 1
ATOM 737 C CA . LEU A 1 91 ? 7.015 -3.826 8.392 1.00 84.81 91 LEU A CA 1
ATOM 738 C C . LEU A 1 91 ? 6.421 -2.537 8.973 1.00 84.81 91 LEU A C 1
ATOM 740 O O . LEU A 1 91 ? 5.726 -1.820 8.255 1.00 84.81 91 LEU A O 1
ATOM 744 N N . ASP A 1 92 ? 6.695 -2.223 10.241 1.00 84.81 92 ASP A N 1
ATOM 745 C CA . ASP A 1 92 ? 6.248 -0.979 10.879 1.00 84.81 92 ASP A CA 1
ATOM 746 C C . ASP A 1 92 ? 6.916 0.258 10.261 1.00 84.81 92 ASP A C 1
ATOM 748 O O . ASP A 1 92 ? 6.252 1.267 10.021 1.00 84.81 92 ASP A O 1
ATOM 752 N N . GLU A 1 93 ? 8.200 0.161 9.909 1.00 84.06 93 GLU A N 1
ATOM 753 C CA . GLU A 1 93 ? 8.911 1.215 9.174 1.00 84.06 93 GLU A CA 1
ATOM 754 C C . GLU A 1 93 ? 8.294 1.439 7.785 1.00 84.06 93 GLU A C 1
ATOM 756 O O . GLU A 1 93 ? 8.046 2.582 7.390 1.00 84.06 93 GLU A O 1
ATOM 761 N N . VAL A 1 94 ? 7.947 0.361 7.069 1.00 83.31 94 VAL A N 1
ATOM 762 C CA . VAL A 1 94 ? 7.243 0.468 5.781 1.00 83.31 94 VAL A CA 1
ATOM 763 C C . VAL A 1 94 ? 5.869 1.120 5.964 1.00 83.31 94 VAL A C 1
ATOM 765 O O . VAL A 1 94 ? 5.525 2.019 5.196 1.00 83.31 94 VAL A O 1
ATOM 768 N N . LYS A 1 95 ? 5.090 0.747 6.990 1.00 83.75 95 LYS A N 1
ATOM 769 C CA . LYS A 1 95 ? 3.819 1.434 7.302 1.00 83.75 95 LYS A CA 1
ATOM 770 C C . LYS A 1 95 ? 4.026 2.930 7.538 1.00 83.75 95 LYS A C 1
ATOM 772 O O . LYS A 1 95 ? 3.248 3.729 7.016 1.00 83.75 95 LYS A O 1
ATOM 777 N N . GLY A 1 96 ? 5.083 3.298 8.265 1.00 81.06 96 GLY A N 1
ATOM 778 C CA . GLY A 1 96 ? 5.488 4.686 8.483 1.00 81.06 96 GLY A CA 1
ATOM 779 C C . GLY A 1 96 ? 5.721 5.424 7.169 1.00 81.06 96 GLY A C 1
ATOM 780 O O . GLY A 1 96 ? 5.114 6.463 6.940 1.00 81.06 96 GLY A O 1
ATOM 781 N N . ILE A 1 97 ? 6.484 4.842 6.239 1.00 82.56 97 ILE A N 1
ATOM 782 C CA . ILE A 1 97 ? 6.715 5.438 4.913 1.00 82.56 97 ILE A CA 1
ATOM 783 C C . ILE A 1 97 ? 5.390 5.683 4.180 1.00 82.56 97 ILE A C 1
ATOM 785 O O . ILE A 1 97 ? 5.188 6.772 3.646 1.00 82.56 97 ILE A O 1
ATOM 789 N N . PHE A 1 98 ? 4.466 4.719 4.176 1.00 79.25 98 PHE A N 1
ATOM 790 C CA . PHE A 1 98 ? 3.166 4.878 3.511 1.00 79.25 98 PHE A CA 1
ATOM 791 C C . PHE A 1 98 ? 2.239 5.896 4.196 1.00 79.25 98 PHE A C 1
ATOM 793 O O . PHE A 1 98 ? 1.481 6.575 3.503 1.00 79.25 98 PHE A O 1
ATOM 800 N N . SER A 1 99 ? 2.268 5.989 5.529 1.00 76.56 99 SER A N 1
ATOM 801 C CA . SER A 1 99 ? 1.411 6.902 6.298 1.00 76.56 99 SER A CA 1
ATOM 802 C C . SER A 1 99 ? 1.960 8.330 6.358 1.00 76.56 99 SER A C 1
ATOM 804 O O . SER A 1 99 ? 1.171 9.274 6.391 1.00 76.56 99 SER A O 1
ATOM 806 N N . ASP A 1 100 ? 3.282 8.490 6.402 1.00 73.25 100 ASP A N 1
ATOM 807 C CA . ASP A 1 100 ? 3.951 9.780 6.602 1.00 73.25 100 ASP A CA 1
ATOM 808 C C . ASP A 1 100 ? 4.337 10.449 5.276 1.00 73.25 100 ASP A C 1
ATOM 810 O O . ASP A 1 100 ? 4.434 11.675 5.199 1.00 73.25 100 ASP A O 1
ATOM 814 N N . THR A 1 101 ? 4.528 9.669 4.207 1.00 74.00 101 THR A N 1
ATOM 815 C CA . THR A 1 101 ? 4.871 10.212 2.886 1.00 74.00 101 THR A CA 1
ATOM 816 C C . THR A 1 101 ? 3.619 10.621 2.120 1.00 74.00 101 THR A C 1
ATOM 818 O O . THR A 1 101 ? 2.591 9.943 2.128 1.00 74.00 101 THR A O 1
ATOM 821 N N . ASN A 1 102 ? 3.713 11.711 1.357 1.00 77.19 102 ASN A N 1
ATOM 822 C CA . ASN A 1 102 ? 2.679 12.049 0.389 1.00 77.19 102 ASN A CA 1
ATOM 823 C C . ASN A 1 102 ? 2.585 10.944 -0.678 1.00 77.19 102 ASN A C 1
ATOM 825 O O . ASN A 1 102 ? 3.523 10.747 -1.453 1.00 77.19 102 ASN A O 1
ATOM 829 N N . LEU A 1 103 ? 1.433 10.269 -0.752 1.00 77.44 103 LEU A N 1
ATOM 830 C CA . LEU A 1 103 ? 1.153 9.207 -1.724 1.00 77.44 103 LEU A CA 1
ATOM 831 C C . LEU A 1 103 ? 1.503 9.615 -3.165 1.00 77.44 103 LEU A C 1
ATOM 833 O O . LEU A 1 103 ? 1.966 8.785 -3.940 1.00 77.44 103 LEU A O 1
ATOM 837 N N . TYR A 1 104 ? 1.340 10.896 -3.511 1.00 82.69 104 TYR A N 1
ATOM 838 C CA . TYR A 1 104 ? 1.715 11.415 -4.824 1.00 82.69 104 TYR A CA 1
ATOM 839 C C . TYR A 1 104 ? 3.216 11.258 -5.104 1.00 82.69 104 TYR A C 1
ATOM 841 O O . TYR A 1 104 ? 3.600 10.781 -6.169 1.00 82.69 104 TYR A O 1
ATOM 849 N N . LEU A 1 105 ? 4.065 11.603 -4.131 1.00 86.81 105 LEU A N 1
ATOM 850 C CA . LEU A 1 105 ? 5.516 11.450 -4.254 1.00 86.81 105 LEU A CA 1
ATOM 851 C C . LEU A 1 105 ? 5.908 9.973 -4.342 1.00 86.81 105 LEU A C 1
ATOM 853 O O . LEU A 1 105 ? 6.736 9.617 -5.176 1.00 86.81 105 LEU A O 1
ATOM 857 N N . LEU A 1 106 ? 5.269 9.110 -3.546 1.00 84.81 106 LEU A N 1
ATOM 858 C CA . LEU A 1 106 ? 5.505 7.665 -3.587 1.00 84.81 106 LEU A CA 1
ATOM 859 C C . LEU A 1 106 ? 5.143 7.058 -4.955 1.00 84.81 106 LEU A C 1
ATOM 861 O O . LEU A 1 106 ? 5.878 6.233 -5.491 1.00 84.81 106 LEU A O 1
ATOM 865 N N . CYS A 1 107 ? 4.031 7.477 -5.563 1.00 86.50 107 CYS A N 1
ATOM 866 C CA . CYS A 1 107 ? 3.667 7.009 -6.901 1.00 86.50 107 CYS A CA 1
ATOM 867 C C . CYS A 1 107 ? 4.700 7.427 -7.956 1.00 86.50 107 CYS A C 1
ATOM 869 O O . CYS A 1 107 ? 5.029 6.632 -8.836 1.00 86.50 107 CYS A O 1
ATOM 871 N N . VAL A 1 108 ? 5.238 8.646 -7.860 1.00 91.62 108 VAL A N 1
ATOM 872 C CA . VAL A 1 108 ? 6.271 9.138 -8.783 1.00 91.62 108 VAL A CA 1
ATOM 873 C C . VAL A 1 108 ? 7.566 8.336 -8.650 1.00 91.62 108 VAL A C 1
ATOM 875 O O . VAL A 1 108 ? 8.145 7.962 -9.669 1.00 91.62 108 VAL A O 1
ATOM 878 N N . THR A 1 109 ? 8.012 8.017 -7.431 1.00 90.31 109 THR A N 1
ATOM 879 C CA . THR A 1 109 ? 9.237 7.220 -7.238 1.00 90.31 109 THR A CA 1
ATOM 880 C C . THR A 1 109 ? 9.085 5.801 -7.781 1.00 90.31 109 THR A C 1
ATOM 882 O O . THR A 1 109 ? 9.984 5.322 -8.470 1.00 90.31 109 THR A O 1
ATOM 885 N N . ILE A 1 110 ? 7.933 5.157 -7.561 1.00 89.31 110 ILE A N 1
ATOM 886 C CA . ILE A 1 110 ? 7.629 3.836 -8.137 1.00 89.31 110 ILE A CA 1
ATOM 887 C C . ILE A 1 110 ? 7.613 3.904 -9.668 1.00 89.31 110 ILE A C 1
ATOM 889 O O . ILE A 1 110 ? 8.154 3.018 -10.333 1.00 89.31 110 ILE A O 1
ATOM 893 N N . PHE A 1 111 ? 7.023 4.955 -10.241 1.00 93.88 111 PHE A N 1
ATOM 894 C CA . PHE A 1 111 ? 6.949 5.132 -11.689 1.00 93.88 111 PHE A CA 1
ATOM 895 C C . PHE A 1 111 ? 8.334 5.305 -12.322 1.00 93.88 111 PHE A C 1
ATOM 897 O O . PHE A 1 111 ? 8.689 4.570 -13.244 1.00 93.88 111 PHE A O 1
ATOM 904 N N . ILE A 1 112 ? 9.143 6.224 -11.789 1.00 95.56 112 ILE A N 1
ATOM 905 C CA . ILE A 1 112 ? 10.514 6.460 -12.258 1.00 95.56 112 ILE A CA 1
ATOM 906 C C . ILE A 1 112 ? 11.363 5.192 -12.081 1.00 95.56 112 ILE A C 1
ATOM 908 O O . ILE A 1 112 ? 12.058 4.786 -13.011 1.00 95.56 112 ILE A O 1
ATOM 912 N N . GLY A 1 113 ? 11.253 4.517 -10.932 1.00 94.94 113 GLY A N 1
ATOM 913 C CA . GLY A 1 113 ? 11.948 3.254 -10.668 1.00 94.94 113 GLY A CA 1
ATOM 914 C C . GLY A 1 113 ? 11.561 2.135 -11.640 1.00 94.94 113 GLY A C 1
ATOM 915 O O . GLY A 1 113 ? 12.428 1.399 -12.103 1.00 94.94 113 GLY A O 1
ATOM 916 N N . SER A 1 114 ? 10.284 2.045 -12.020 1.00 93.44 114 SER A N 1
ATOM 917 C CA . SER A 1 114 ? 9.804 1.055 -12.995 1.00 93.44 114 SER A CA 1
ATOM 918 C C . SER A 1 114 ? 10.372 1.301 -14.394 1.00 93.44 114 SER A C 1
ATOM 920 O O . SER A 1 114 ? 10.751 0.354 -15.081 1.00 93.44 114 SER A O 1
ATOM 922 N N . ILE A 1 115 ? 10.471 2.569 -14.810 1.00 96.12 115 ILE A N 1
ATOM 923 C CA . ILE A 1 115 ? 11.107 2.945 -16.081 1.00 96.12 115 ILE A CA 1
ATOM 924 C C . ILE A 1 115 ? 12.598 2.589 -16.061 1.00 96.12 115 ILE A C 1
ATOM 926 O O . ILE A 1 115 ? 13.096 2.022 -17.033 1.00 96.12 115 ILE A O 1
ATOM 930 N N . HIS A 1 116 ? 13.298 2.861 -14.954 1.00 94.50 116 HIS A N 1
ATOM 931 C CA . HIS A 1 116 ? 14.696 2.456 -14.796 1.00 94.50 116 HIS A CA 1
ATOM 932 C C . HIS A 1 116 ? 14.866 0.939 -14.892 1.00 94.50 116 HIS A C 1
ATOM 934 O O . HIS A 1 116 ? 15.634 0.478 -15.731 1.00 94.50 116 HIS A O 1
ATOM 940 N N . MET A 1 117 ? 14.083 0.164 -14.133 1.00 93.31 117 MET A N 1
ATOM 941 C CA . MET A 1 117 ? 14.119 -1.302 -14.208 1.00 93.31 117 MET A CA 1
ATOM 942 C C . MET A 1 117 ? 13.843 -1.821 -15.625 1.00 93.31 117 MET A C 1
ATOM 944 O O . MET A 1 117 ? 14.452 -2.802 -16.051 1.00 93.31 117 MET A O 1
ATOM 948 N N . LEU A 1 118 ? 12.950 -1.169 -16.374 1.00 94.12 118 LEU A N 1
ATOM 949 C CA . LEU A 1 118 ? 12.668 -1.533 -17.759 1.00 94.12 118 LEU A CA 1
ATOM 950 C C . LEU A 1 118 ? 13.871 -1.276 -18.676 1.00 94.12 118 LEU A C 1
ATOM 952 O O . LEU A 1 118 ? 14.206 -2.142 -19.486 1.00 94.12 118 LEU A O 1
ATOM 956 N N . PHE A 1 119 ? 14.517 -0.113 -18.566 1.00 93.94 119 PHE A N 1
ATOM 957 C CA . PHE A 1 119 ? 15.705 0.196 -19.364 1.00 93.94 119 PHE A CA 1
ATOM 958 C C . PHE A 1 119 ? 16.882 -0.705 -19.012 1.00 93.94 119 PHE A C 1
ATOM 960 O O . PHE A 1 119 ? 17.525 -1.217 -19.926 1.00 93.94 119 PHE A O 1
ATOM 967 N N . ASP A 1 120 ? 17.101 -0.978 -17.731 1.00 91.06 120 ASP A N 1
ATOM 968 C CA . ASP A 1 120 ? 18.145 -1.896 -17.280 1.00 91.06 120 ASP A CA 1
ATOM 969 C C . ASP A 1 120 ? 17.888 -3.313 -17.806 1.00 91.06 120 ASP A C 1
ATOM 971 O O . ASP A 1 120 ? 18.800 -3.972 -18.306 1.00 91.06 120 ASP A O 1
ATOM 975 N N . PHE A 1 121 ? 16.632 -3.770 -17.796 1.00 92.25 121 PHE A N 1
ATOM 976 C CA . PHE A 1 121 ? 16.257 -5.060 -18.374 1.00 92.25 121 PHE A CA 1
ATOM 977 C C . PHE A 1 121 ? 16.482 -5.116 -19.893 1.00 92.25 121 PHE A C 1
ATOM 979 O O . PHE A 1 121 ? 16.978 -6.118 -20.417 1.00 92.25 121 PHE A O 1
ATOM 986 N N . LEU A 1 122 ? 16.139 -4.049 -20.621 1.00 91.06 122 LEU A N 1
ATOM 987 C CA . LEU A 1 122 ? 16.370 -3.957 -22.065 1.00 91.06 122 LEU A CA 1
ATOM 988 C C . LEU A 1 122 ? 17.865 -3.910 -22.403 1.00 91.06 122 LEU A C 1
ATOM 990 O O . LEU A 1 122 ? 18.291 -4.598 -23.335 1.00 91.06 122 LEU A O 1
ATOM 994 N N . ALA A 1 123 ? 18.653 -3.155 -21.637 1.00 89.44 123 ALA A N 1
ATOM 995 C CA . ALA A 1 123 ? 20.105 -3.102 -21.764 1.00 89.44 123 ALA A CA 1
ATOM 996 C C . ALA A 1 123 ? 20.718 -4.483 -21.499 1.00 89.44 123 ALA A C 1
ATOM 998 O O . ALA A 1 123 ? 21.468 -4.992 -22.328 1.00 89.44 123 ALA A O 1
ATOM 999 N N . PHE A 1 124 ? 20.292 -5.160 -20.431 1.00 88.00 124 PHE A N 1
ATOM 1000 C CA . PHE A 1 124 ? 20.741 -6.510 -20.097 1.00 88.00 124 PHE A CA 1
ATOM 1001 C C . PHE A 1 124 ? 20.393 -7.533 -21.189 1.00 88.00 124 PHE A C 1
ATOM 1003 O O . PHE A 1 124 ? 21.220 -8.368 -21.563 1.00 88.00 124 PHE A O 1
ATOM 1010 N N . LYS A 1 125 ? 19.184 -7.453 -21.762 1.00 87.19 125 LYS A N 1
ATOM 1011 C CA . LYS A 1 125 ? 18.783 -8.292 -22.901 1.00 87.19 125 LYS A CA 1
ATOM 1012 C C . LYS A 1 125 ? 19.686 -8.052 -24.113 1.00 87.19 125 LYS A C 1
ATOM 1014 O O . LYS A 1 125 ? 20.079 -9.017 -24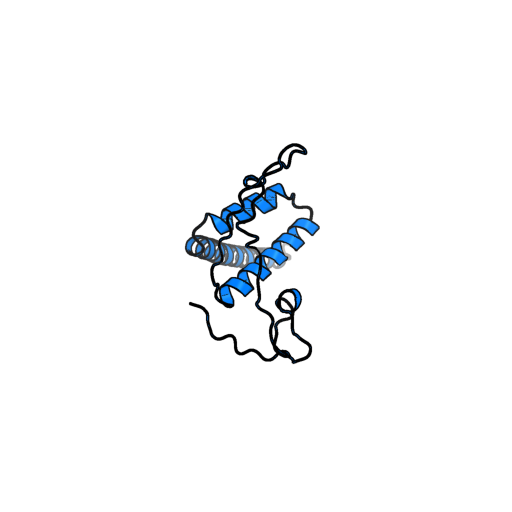.769 1.00 87.19 125 LYS A O 1
ATOM 1019 N N . ASN A 1 126 ? 19.983 -6.792 -24.423 1.00 84.25 126 ASN A N 1
ATOM 1020 C CA . ASN A 1 126 ? 20.853 -6.423 -25.535 1.00 84.25 126 ASN A CA 1
ATOM 1021 C C . ASN A 1 126 ? 22.290 -6.924 -25.316 1.00 84.25 126 ASN A C 1
ATOM 1023 O O . ASN A 1 126 ? 22.864 -7.544 -26.212 1.00 84.25 126 ASN A O 1
ATOM 1027 N N . ASP A 1 127 ? 22.821 -6.757 -24.106 1.00 82.69 127 ASP A N 1
ATOM 1028 C CA . ASP A 1 127 ? 24.157 -7.222 -23.733 1.00 82.69 127 ASP A CA 1
ATOM 1029 C C . ASP A 1 127 ? 24.266 -8.751 -23.826 1.00 82.69 127 ASP A C 1
ATOM 1031 O O . ASP A 1 127 ? 25.185 -9.267 -24.463 1.00 82.69 127 ASP A O 1
ATOM 1035 N N . ILE A 1 128 ? 23.297 -9.512 -23.299 1.00 80.38 128 ILE A N 1
ATOM 1036 C CA . ILE A 1 128 ? 23.283 -10.982 -23.443 1.00 80.38 128 ILE A CA 1
ATOM 1037 C C . ILE A 1 128 ? 23.230 -11.396 -24.916 1.00 80.38 128 ILE A C 1
ATOM 1039 O O . ILE A 1 128 ? 23.897 -12.356 -25.309 1.00 80.38 128 ILE A O 1
ATOM 1043 N N . LEU A 1 129 ? 22.440 -10.701 -25.741 1.00 77.62 129 LEU A N 1
ATOM 1044 C CA . LEU A 1 129 ? 22.333 -11.010 -27.167 1.00 77.62 129 LEU A CA 1
ATOM 1045 C C . LEU A 1 129 ? 23.672 -10.793 -27.885 1.00 77.62 129 LEU A C 1
ATOM 1047 O O . LEU A 1 129 ? 24.063 -11.628 -28.704 1.00 77.62 129 LEU A O 1
ATOM 1051 N N . PHE A 1 130 ? 24.382 -9.719 -27.534 1.00 75.94 130 PHE A N 1
ATOM 1052 C CA . PHE A 1 130 ? 25.710 -9.398 -28.050 1.00 75.94 130 PHE A CA 1
ATOM 1053 C C . PHE A 1 130 ? 26.735 -10.486 -27.697 1.00 75.94 130 PHE A C 1
ATOM 1055 O O . PHE A 1 130 ? 27.409 -11.015 -28.585 1.00 75.94 130 PHE A O 1
ATOM 1062 N N . TRP A 1 131 ? 26.803 -10.899 -26.427 1.00 73.62 131 TRP A N 1
ATOM 1063 C CA . TRP A 1 131 ? 27.724 -11.956 -25.991 1.00 73.62 131 TRP A CA 1
ATOM 1064 C C . TRP A 1 131 ? 27.347 -13.342 -26.533 1.00 73.62 131 TRP A C 1
ATOM 1066 O O . TRP A 1 131 ? 28.231 -14.142 -26.838 1.00 73.62 131 TRP A O 1
ATOM 1076 N N . LYS A 1 132 ? 26.052 -13.627 -26.730 1.00 73.19 132 LYS A N 1
ATOM 1077 C CA . LYS A 1 132 ? 25.578 -14.881 -27.341 1.00 73.19 132 LYS A CA 1
ATOM 1078 C C . LYS A 1 132 ? 25.969 -14.999 -28.818 1.00 73.19 132 LYS A C 1
ATOM 1080 O O . LYS A 1 132 ? 26.245 -16.109 -29.268 1.00 73.19 132 LYS A O 1
ATOM 1085 N N . HIS A 1 133 ? 25.990 -13.889 -29.560 1.00 69.25 133 HIS A N 1
ATOM 1086 C CA . HIS A 1 133 ? 26.404 -13.871 -30.970 1.00 69.25 133 HIS A CA 1
ATOM 1087 C C . HIS A 1 133 ? 27.929 -13.918 -31.161 1.00 69.25 133 HIS A C 1
ATOM 1089 O O . HIS A 1 133 ? 28.392 -14.249 -32.246 1.00 69.25 133 HIS A O 1
ATOM 1095 N N . LYS A 1 134 ? 28.723 -13.659 -30.115 1.00 65.94 134 LYS A N 1
ATOM 1096 C CA . LYS A 1 134 ? 30.195 -13.741 -30.134 1.00 65.94 134 LYS A CA 1
ATOM 1097 C C . LYS A 1 134 ? 30.753 -15.174 -29.994 1.00 65.94 134 LYS A C 1
ATOM 1099 O O . LYS A 1 134 ? 31.806 -15.366 -29.392 1.00 65.94 134 LYS A O 1
ATOM 1104 N N . LYS A 1 135 ? 30.070 -16.192 -30.531 1.00 59.00 135 LYS A N 1
ATOM 1105 C CA . LYS A 1 135 ? 30.527 -17.596 -30.459 1.00 59.00 135 LYS A CA 1
ATOM 1106 C C . LYS A 1 135 ? 31.436 -18.067 -31.597 1.00 59.00 135 LYS A C 1
ATOM 1108 O O . LYS A 1 135 ? 31.919 -19.187 -31.509 1.00 59.00 135 LYS A O 1
ATOM 1113 N N . ASP A 1 136 ? 31.768 -17.210 -32.557 1.00 59.28 136 ASP A N 1
ATOM 1114 C CA . ASP A 1 136 ? 32.713 -17.540 -33.626 1.00 59.28 136 ASP A CA 1
ATOM 1115 C C . ASP A 1 136 ? 33.917 -16.587 -33.596 1.00 59.28 136 ASP A C 1
ATOM 1117 O O . ASP A 1 136 ? 34.019 -15.643 -34.375 1.00 59.28 136 ASP A O 1
ATOM 1121 N N . TYR A 1 137 ? 34.834 -16.827 -32.660 1.00 54.88 137 TYR A N 1
ATOM 1122 C CA . TYR A 1 137 ? 36.242 -16.485 -32.854 1.00 54.88 137 TYR A CA 1
ATOM 1123 C C . TYR A 1 137 ? 37.007 -17.804 -32.829 1.00 54.88 137 TYR A C 1
ATOM 1125 O O . TYR A 1 137 ? 37.280 -18.353 -31.761 1.00 54.88 137 TYR A O 1
ATOM 1133 N N . VAL A 1 138 ? 37.241 -18.333 -34.031 1.00 46.69 138 VAL A N 1
ATOM 1134 C CA . VAL A 1 138 ? 38.328 -19.280 -34.301 1.00 46.69 138 VAL A CA 1
ATOM 1135 C C . VAL A 1 138 ? 39.647 -18.526 -34.184 1.00 46.69 138 VAL A C 1
ATOM 1137 O O . VAL A 1 138 ? 39.672 -17.353 -34.628 1.00 46.69 138 VAL A O 1
#

InterPro domains:
  IPR008429 Cleft lip and palate transmembrane 1 [PF05602] (1-138)
  IPR008429 Cleft lip and palate transmembrane 1 [PTHR21347] (3-137)